Protein AF-K5WMB1-F1 (afdb_monomer_lite)

Sequence (120 aa):
MPLVHIRDGPTLLPHTTPGYTITETLQSSYMLLIVQAADGYALGTACFDDGESIPPTPHRDAQFHVETGQVRIESSGTFGVGPKLLKMQAPSWATSSKGGQTRKHSQSIRRVFIYTHETN

pLDDT: mean 81.04, std 22.33, range [33.16, 98.06]

Secondary structure (DSSP, 8-state):
-PPP---SSBEE--BSS--SSHHHHTTSPEEEEE---TTS-EEEEEEE--SSSPSS---EEEEEEEETTEEEEEEEES----S-EEEEE--GGGG----------------PEEEEEEE-

Organism: Phanerochaete carnosa (strain HHB-10118-sp) (NCBI:txid650164)

Foldseek 3Di:
DDDDDDDAAEKDWAFPDDDPDPVVSLQGAIEIEHRHDPQFWHKDKDKDFPVDDDPPGWMKIWIWTTGVLEIEIEMETDDDRDHHHDYYDYPPVSPDDDDDDDDPDPPDSDHYDYHYDYDD

Radius of gyration: 16.98 Å; chains: 1; bounding box: 45×32×45 Å

Structure (mmCIF, N/CA/C/O backbone):
data_AF-K5WMB1-F1
#
_entry.id   AF-K5WMB1-F1
#
loop_
_atom_site.group_PDB
_atom_site.id
_atom_site.type_symbol
_atom_site.label_atom_id
_atom_site.label_alt_id
_atom_site.label_comp_id
_atom_site.label_asym_id
_atom_site.label_entity_id
_atom_site.label_seq_id
_atom_site.pdbx_PDB_ins_code
_atom_site.Cartn_x
_atom_site.Cartn_y
_atom_site.Cartn_z
_atom_site.occupancy
_atom_site.B_iso_or_equiv
_atom_site.auth_seq_id
_atom_site.auth_comp_id
_atom_site.auth_asym_id
_atom_site.auth_atom_id
_atom_site.pdbx_PDB_model_num
ATOM 1 N N . MET A 1 1 ? -28.127 -6.585 -9.209 1.00 69.88 1 MET A N 1
ATOM 2 C CA . MET A 1 1 ? -26.704 -6.243 -8.999 1.00 69.88 1 MET A CA 1
ATOM 3 C C . MET A 1 1 ? -26.266 -6.849 -7.676 1.00 69.88 1 MET A C 1
ATOM 5 O O . MET A 1 1 ? -26.978 -6.625 -6.703 1.00 69.88 1 MET A O 1
ATOM 9 N N . PRO A 1 2 ? -25.196 -7.657 -7.631 1.00 84.12 2 PRO A N 1
ATOM 10 C CA . PRO A 1 2 ? -24.683 -8.190 -6.373 1.00 84.12 2 PRO A CA 1
ATOM 11 C C . PRO A 1 2 ? -23.971 -7.093 -5.571 1.00 84.12 2 PRO A C 1
ATOM 13 O O . PRO A 1 2 ? -23.361 -6.190 -6.140 1.00 84.12 2 PRO A O 1
ATOM 16 N N . LEU A 1 3 ? -24.071 -7.179 -4.248 1.00 90.19 3 LEU A N 1
ATOM 17 C CA . LEU A 1 3 ? -23.402 -6.281 -3.314 1.00 90.19 3 LEU A CA 1
ATOM 18 C C . LEU A 1 3 ? -22.022 -6.844 -2.965 1.00 90.19 3 LEU A C 1
ATOM 20 O O . LEU A 1 3 ? -21.898 -8.028 -2.652 1.00 90.19 3 LEU A O 1
ATOM 24 N N . VAL A 1 4 ? -20.996 -5.995 -3.017 1.00 90.00 4 VAL A N 1
ATOM 25 C CA . VAL A 1 4 ? -19.623 -6.353 -2.641 1.00 90.00 4 VAL A CA 1
ATOM 26 C C . VAL A 1 4 ? -19.328 -5.777 -1.263 1.00 90.00 4 VAL A C 1
ATOM 28 O O . VAL A 1 4 ? -19.501 -4.581 -1.032 1.00 90.00 4 VAL A O 1
ATOM 31 N N . HIS A 1 5 ? -18.867 -6.635 -0.358 1.00 87.94 5 HIS A N 1
ATOM 32 C CA . HIS A 1 5 ? -18.441 -6.260 0.984 1.00 87.94 5 HIS A CA 1
ATOM 33 C C . HIS A 1 5 ? -16.975 -6.620 1.195 1.00 87.94 5 HIS A C 1
ATOM 35 O O . HIS A 1 5 ? -16.495 -7.628 0.680 1.00 87.94 5 HIS A O 1
ATOM 41 N N . ILE A 1 6 ? -16.290 -5.809 1.996 1.00 88.25 6 ILE A N 1
ATOM 42 C CA . ILE A 1 6 ? -14.936 -6.077 2.475 1.00 88.25 6 ILE A CA 1
ATOM 43 C C . ILE A 1 6 ? -15.065 -6.458 3.951 1.00 88.25 6 ILE A C 1
ATOM 45 O O . ILE A 1 6 ? -15.748 -5.761 4.704 1.00 88.25 6 ILE A O 1
ATOM 49 N N . ARG A 1 7 ? -14.455 -7.580 4.346 1.00 90.69 7 ARG A N 1
ATOM 50 C CA . ARG A 1 7 ? -14.353 -7.983 5.755 1.00 90.69 7 ARG A CA 1
ATOM 51 C C . ARG A 1 7 ? -13.510 -6.958 6.522 1.00 90.69 7 ARG A C 1
ATOM 53 O O . ARG A 1 7 ? -12.674 -6.294 5.927 1.00 90.69 7 ARG A O 1
ATOM 60 N N . ASP A 1 8 ? -13.726 -6.827 7.821 1.00 92.62 8 ASP A N 1
ATOM 61 C CA . ASP A 1 8 ? -12.864 -6.046 8.700 1.00 92.62 8 ASP A CA 1
ATOM 62 C C . ASP A 1 8 ? -11.471 -6.679 8.902 1.00 92.62 8 ASP A C 1
ATOM 64 O O . ASP A 1 8 ? -11.265 -7.875 8.684 1.00 92.62 8 ASP A O 1
ATOM 68 N N . GLY A 1 9 ? -10.487 -5.852 9.259 1.00 93.38 9 GLY A N 1
ATOM 69 C CA . GLY A 1 9 ? -9.084 -6.233 9.428 1.00 93.38 9 GLY A CA 1
ATOM 70 C C . GLY A 1 9 ? -8.121 -6.035 8.238 1.00 93.38 9 GLY A C 1
ATOM 71 O O . GLY A 1 9 ? -6.920 -6.124 8.485 1.00 93.38 9 GLY A O 1
ATOM 72 N N . PRO A 1 10 ? -8.524 -5.770 6.977 1.00 96.06 10 PRO A N 1
ATOM 73 C CA . PRO A 1 10 ? -7.564 -5.554 5.903 1.00 96.06 10 PRO A CA 1
ATOM 74 C C . PRO A 1 10 ? -7.207 -4.078 5.695 1.00 96.06 10 PRO A C 1
ATOM 76 O O . PRO A 1 10 ? -8.014 -3.164 5.897 1.00 96.06 10 PRO A O 1
ATOM 79 N N . THR A 1 11 ? -6.014 -3.858 5.151 1.00 96.75 11 THR A N 1
ATOM 80 C CA . THR A 1 11 ? -5.723 -2.670 4.346 1.00 96.75 11 THR A CA 1
ATOM 81 C C . THR A 1 11 ? -5.604 -3.050 2.875 1.00 96.75 11 THR A C 1
ATOM 83 O O . THR A 1 11 ? -5.182 -4.155 2.538 1.00 96.75 11 THR A O 1
ATOM 86 N N . LEU A 1 12 ? -6.006 -2.141 1.990 1.00 95.69 12 LEU A N 1
ATOM 87 C CA . LEU A 1 12 ? -5.922 -2.302 0.541 1.00 95.69 12 LEU A CA 1
ATOM 88 C C . LEU A 1 12 ? -5.263 -1.061 -0.057 1.00 95.69 12 LEU A C 1
ATOM 90 O O . LEU A 1 12 ? -5.534 0.051 0.397 1.00 95.69 12 LEU A O 1
ATOM 94 N N . LEU A 1 13 ? -4.456 -1.240 -1.103 1.00 96.62 13 LEU A N 1
ATOM 95 C CA . LEU A 1 13 ? -3.741 -0.152 -1.777 1.00 96.62 13 LEU A CA 1
ATOM 96 C C . LEU A 1 13 ? -4.203 0.037 -3.239 1.00 96.62 13 LEU A C 1
ATOM 98 O O . LEU A 1 13 ? -3.433 -0.211 -4.165 1.00 96.62 13 LEU A O 1
ATOM 102 N N . PRO A 1 14 ? -5.464 0.431 -3.495 1.00 95.12 14 PRO A N 1
ATOM 103 C CA . PRO A 1 14 ? -5.917 0.712 -4.853 1.00 95.12 14 PRO A CA 1
ATOM 104 C C . PRO A 1 14 ? -5.298 1.992 -5.433 1.00 95.12 14 PRO A C 1
ATOM 106 O O . PRO A 1 14 ? -4.939 2.930 -4.714 1.00 95.12 14 PRO A O 1
ATOM 109 N N . HIS A 1 15 ? -5.291 2.078 -6.762 1.00 95.69 15 HIS A N 1
ATOM 110 C CA . HIS A 1 15 ? -5.109 3.342 -7.470 1.00 95.69 15 HIS A CA 1
ATOM 111 C C . HIS A 1 15 ? -6.296 4.288 -7.231 1.00 95.69 15 HIS A C 1
ATOM 113 O O . HIS A 1 15 ? -7.448 3.865 -7.123 1.00 95.69 15 HIS A O 1
ATOM 119 N N . THR A 1 16 ? -6.021 5.590 -7.148 1.00 94.56 16 THR A N 1
ATOM 120 C CA . THR A 1 16 ? -7.033 6.625 -6.873 1.00 94.56 16 THR A CA 1
ATOM 121 C C . THR A 1 16 ? -7.999 6.857 -8.026 1.00 94.56 16 THR A C 1
ATOM 123 O O . THR A 1 16 ? -9.150 7.215 -7.780 1.00 94.56 16 THR A O 1
ATOM 126 N N . THR A 1 17 ? -7.541 6.631 -9.255 1.00 95.38 17 THR A N 1
ATOM 127 C CA . THR A 1 17 ? -8.306 6.837 -10.484 1.00 95.38 17 THR A CA 1
ATOM 128 C C . THR A 1 17 ? -8.054 5.652 -11.412 1.00 95.38 17 THR A C 1
ATOM 130 O O . THR A 1 17 ? -6.903 5.448 -11.798 1.00 95.38 17 THR A O 1
ATOM 133 N N . PRO A 1 18 ? -9.081 4.866 -11.776 1.00 94.44 18 PRO A N 1
ATOM 134 C CA . PRO A 1 18 ? -8.923 3.825 -12.783 1.00 94.44 18 PRO A CA 1
ATOM 135 C C . PRO A 1 18 ? -8.751 4.445 -14.176 1.00 94.44 18 PRO A C 1
ATOM 137 O O . PRO A 1 18 ? -9.404 5.437 -14.503 1.00 94.44 18 PRO A O 1
ATOM 140 N N . GLY A 1 19 ? -7.887 3.844 -14.991 1.00 95.00 19 GLY A N 1
ATOM 141 C CA . GLY A 1 19 ? -7.798 4.081 -16.431 1.00 95.00 19 GLY A CA 1
ATOM 142 C C . GLY A 1 19 ? -8.576 3.026 -17.218 1.00 95.00 19 GLY A C 1
ATOM 143 O O . GLY A 1 19 ? -9.058 2.042 -16.654 1.00 95.00 19 GLY A O 1
ATOM 144 N N . TYR A 1 20 ? -8.690 3.212 -18.531 1.00 97.06 20 TYR A N 1
ATOM 145 C CA . TYR A 1 20 ? -9.258 2.192 -19.415 1.00 97.06 20 TYR A CA 1
ATOM 146 C C . TYR A 1 20 ? -8.270 1.036 -19.636 1.00 97.06 20 TYR A C 1
ATOM 148 O O . TYR A 1 20 ? -8.673 -0.101 -19.879 1.00 97.06 20 TYR A O 1
ATOM 156 N N . THR A 1 21 ? -6.971 1.317 -19.504 1.00 96.38 21 THR A N 1
ATOM 157 C CA . THR A 1 21 ? -5.887 0.328 -19.559 1.00 96.38 21 THR A CA 1
ATOM 158 C C . THR A 1 21 ? -5.102 0.268 -18.246 1.00 96.38 21 THR A C 1
ATOM 160 O O . THR A 1 21 ? -5.169 1.175 -17.407 1.00 96.38 21 THR A O 1
ATOM 163 N N . ILE A 1 22 ? -4.313 -0.797 -18.062 1.00 94.00 22 ILE A N 1
ATOM 164 C CA . ILE A 1 22 ? -3.386 -0.886 -16.925 1.00 94.00 22 ILE A CA 1
ATOM 165 C C . ILE A 1 22 ? -2.295 0.183 -17.016 1.00 94.00 22 ILE A C 1
ATOM 167 O O . ILE A 1 22 ? -1.985 0.802 -16.008 1.00 94.00 22 ILE A O 1
ATOM 171 N N . THR A 1 23 ? -1.795 0.487 -18.218 1.00 93.88 23 THR A N 1
ATOM 172 C CA . THR A 1 23 ? -0.792 1.537 -18.439 1.00 93.88 23 THR A CA 1
ATOM 173 C C . THR A 1 23 ? -1.294 2.895 -17.959 1.00 93.88 23 THR A C 1
ATOM 175 O O . THR A 1 23 ? -0.563 3.622 -17.295 1.00 93.88 23 THR A O 1
ATOM 178 N N . GLU A 1 24 ? -2.557 3.222 -18.236 1.00 95.00 2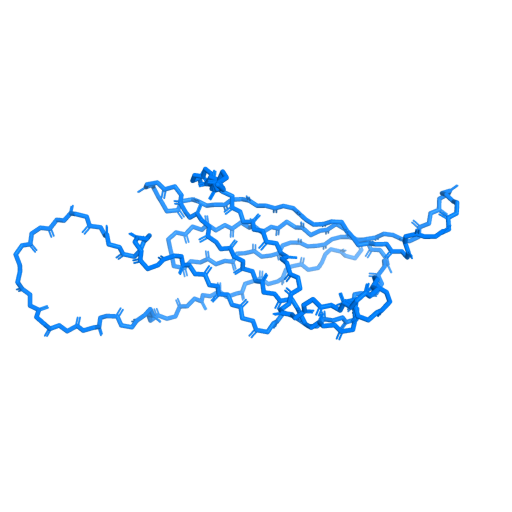4 GLU A N 1
ATOM 179 C CA . GLU A 1 24 ? -3.198 4.444 -17.738 1.00 95.00 24 GLU A CA 1
ATOM 180 C C . GLU A 1 24 ? -3.445 4.390 -16.224 1.00 95.00 24 GLU A C 1
ATOM 182 O O . GLU A 1 24 ? -3.193 5.363 -15.516 1.00 95.00 24 GLU A O 1
ATOM 187 N N . THR A 1 25 ? -3.906 3.250 -15.703 1.00 95.62 25 THR A N 1
ATOM 188 C CA . THR A 1 25 ? -4.182 3.079 -14.265 1.00 95.62 25 THR A CA 1
ATOM 189 C C . THR A 1 25 ? -2.911 3.224 -13.423 1.00 95.62 25 THR A C 1
ATOM 191 O O . THR A 1 25 ? -2.934 3.890 -12.388 1.00 95.62 25 THR A O 1
ATOM 194 N N . LEU A 1 26 ? -1.787 2.677 -13.896 1.00 93.94 26 LEU A N 1
ATOM 195 C CA . LEU A 1 26 ? -0.485 2.719 -13.225 1.00 93.94 26 LEU A CA 1
ATOM 196 C C . LEU A 1 26 ? 0.079 4.140 -13.076 1.00 93.94 26 LEU A C 1
ATOM 198 O O . LEU A 1 26 ? 0.933 4.367 -12.224 1.00 93.94 26 LEU A O 1
ATOM 202 N N . GLN A 1 27 ? -0.408 5.115 -13.850 1.00 92.81 27 GLN A N 1
ATOM 203 C CA . GLN A 1 27 ? -0.024 6.524 -13.696 1.00 92.81 27 GLN A CA 1
ATOM 204 C C . GLN A 1 27 ? -0.724 7.203 -12.507 1.00 92.81 27 GLN A C 1
ATOM 206 O O . GLN A 1 27 ? -0.321 8.287 -12.078 1.00 92.81 27 GLN A O 1
ATOM 211 N N . SER A 1 28 ? -1.774 6.589 -11.959 1.00 95.56 28 SER A N 1
ATOM 212 C CA . SER A 1 28 ? -2.536 7.140 -10.845 1.00 95.56 28 SER A CA 1
ATOM 213 C C . SER A 1 28 ? -1.827 6.929 -9.509 1.00 95.56 28 SER A C 1
ATOM 215 O O . SER A 1 28 ? -1.271 5.866 -9.238 1.00 95.56 28 SER A O 1
ATOM 217 N N . SER A 1 29 ? -1.928 7.924 -8.624 1.00 97.06 29 SER A N 1
ATOM 218 C CA . SER A 1 29 ? -1.510 7.790 -7.224 1.00 97.06 29 SER A CA 1
ATOM 219 C C . SER A 1 29 ? -2.259 6.666 -6.509 1.00 97.06 29 SER A C 1
ATOM 221 O O . SER A 1 29 ? -3.358 6.283 -6.904 1.00 97.06 29 SER A O 1
ATOM 223 N N . TYR A 1 30 ? -1.697 6.182 -5.408 1.00 96.75 30 TYR A N 1
ATOM 224 C CA . TYR A 1 30 ? -2.340 5.209 -4.535 1.00 96.75 30 TYR A CA 1
ATOM 225 C C . TYR A 1 30 ? -3.216 5.880 -3.473 1.00 96.75 30 TYR A C 1
ATOM 227 O O . TYR A 1 30 ? -2.947 6.994 -3.011 1.00 96.75 30 TYR A O 1
ATOM 235 N N . MET A 1 31 ? -4.247 5.162 -3.038 1.00 95.88 31 MET A N 1
ATOM 236 C CA . MET A 1 31 ? -4.956 5.389 -1.783 1.00 95.88 31 MET A CA 1
ATOM 237 C C . MET A 1 31 ? -4.768 4.163 -0.900 1.00 95.88 31 MET A C 1
ATOM 239 O O . MET A 1 31 ? -4.932 3.050 -1.378 1.00 95.88 31 MET A O 1
ATOM 243 N N . LEU A 1 32 ? -4.513 4.359 0.391 1.00 96.06 32 LEU A N 1
ATOM 244 C CA . LEU A 1 32 ? -4.586 3.279 1.371 1.00 96.06 32 LEU A CA 1
ATOM 245 C C . LEU A 1 32 ? -5.998 3.252 1.966 1.00 96.06 32 LEU A C 1
ATOM 247 O O . LEU A 1 32 ? -6.377 4.152 2.719 1.00 96.06 32 LEU A O 1
ATOM 251 N N . LEU A 1 33 ? -6.791 2.247 1.604 1.00 95.19 33 LEU A N 1
ATOM 252 C CA . LEU A 1 33 ? -8.083 1.964 2.221 1.00 95.19 33 LEU A CA 1
ATOM 253 C C . LEU A 1 33 ? -7.858 1.088 3.454 1.00 95.19 33 LEU A C 1
ATOM 255 O O . LEU A 1 33 ? -7.326 -0.011 3.344 1.00 95.19 33 LEU A O 1
ATOM 259 N N . ILE A 1 34 ? -8.279 1.569 4.617 1.00 94.62 34 ILE A N 1
ATOM 260 C CA . ILE A 1 34 ? -8.052 0.921 5.908 1.00 94.62 34 ILE A CA 1
ATOM 261 C C . ILE A 1 34 ? -9.397 0.461 6.461 1.00 94.62 34 ILE A C 1
ATOM 263 O O . ILE A 1 34 ? -10.198 1.288 6.890 1.00 94.62 34 ILE A O 1
ATOM 267 N N . VAL A 1 35 ? -9.653 -0.845 6.486 1.00 93.19 35 VAL A N 1
ATOM 268 C CA . VAL A 1 35 ? -10.884 -1.412 7.048 1.00 93.19 35 VAL A CA 1
ATOM 269 C C . VAL A 1 35 ? -10.543 -2.040 8.395 1.00 93.19 35 VAL A C 1
ATOM 271 O O . VAL A 1 35 ? -10.248 -3.224 8.476 1.00 93.19 35 VAL A O 1
ATOM 274 N N . GLN A 1 36 ? -10.533 -1.232 9.456 1.00 91.88 36 GLN A N 1
ATOM 275 C CA . GLN A 1 36 ? -10.145 -1.706 10.788 1.00 91.88 36 GLN A CA 1
ATOM 276 C C . GLN A 1 36 ? -11.127 -2.744 11.338 1.00 91.88 36 GLN A C 1
ATOM 278 O O . GLN A 1 36 ? -12.343 -2.612 11.177 1.00 91.88 36 GLN A O 1
ATOM 283 N N . ALA A 1 37 ? -10.577 -3.749 12.012 1.00 90.81 37 ALA A N 1
ATOM 284 C CA . ALA A 1 37 ? -11.305 -4.616 12.923 1.00 90.81 37 ALA A CA 1
ATOM 285 C C . ALA A 1 37 ? -11.775 -3.837 14.161 1.00 90.81 37 ALA A C 1
ATOM 287 O O . ALA A 1 37 ? -11.376 -2.694 14.403 1.00 90.81 37 ALA A O 1
ATOM 288 N N . ALA A 1 38 ? -12.654 -4.454 14.951 1.00 88.38 38 ALA A N 1
ATOM 289 C CA . ALA A 1 38 ? -13.254 -3.821 16.128 1.00 88.38 38 ALA A CA 1
ATOM 290 C C . ALA A 1 38 ? -12.232 -3.382 17.200 1.00 88.38 38 ALA A C 1
ATOM 292 O O . ALA A 1 38 ? -12.525 -2.490 17.993 1.00 88.38 38 ALA A O 1
ATOM 293 N N . ASP A 1 39 ? -11.048 -3.992 17.222 1.00 88.69 39 ASP A N 1
ATOM 294 C CA . ASP A 1 39 ? -9.919 -3.650 18.095 1.00 88.69 39 ASP A CA 1
ATOM 295 C C . ASP A 1 39 ? -9.008 -2.544 17.519 1.00 88.69 39 ASP A C 1
ATOM 297 O O . ASP A 1 39 ? -8.029 -2.147 18.151 1.00 88.69 39 ASP A O 1
ATOM 301 N N . GLY A 1 40 ? -9.337 -2.011 16.338 1.00 88.56 40 GLY A N 1
ATOM 302 C CA . GLY A 1 40 ? -8.552 -0.995 15.641 1.00 88.56 40 GLY A CA 1
ATOM 303 C C . GLY A 1 40 ? -7.417 -1.560 14.783 1.00 88.56 40 GLY A C 1
ATOM 304 O O . GLY A 1 40 ? -6.678 -0.777 14.182 1.00 88.56 40 GLY A O 1
ATOM 305 N N . TYR A 1 41 ? -7.275 -2.883 14.689 1.00 94.69 41 TYR A N 1
ATOM 306 C CA . TYR A 1 41 ? -6.242 -3.512 13.876 1.00 94.69 41 TYR A CA 1
ATOM 307 C C . TYR A 1 41 ? -6.601 -3.520 12.386 1.00 94.69 41 TYR A C 1
ATOM 309 O O . TYR A 1 41 ? -7.746 -3.785 12.010 1.00 94.69 41 TYR A O 1
ATOM 317 N N . ALA A 1 42 ? -5.615 -3.283 11.520 1.00 96.38 42 ALA A N 1
ATOM 318 C CA . ALA A 1 42 ? -5.681 -3.726 10.130 1.00 96.38 42 ALA A CA 1
ATOM 319 C C . ALA A 1 42 ? -4.300 -4.094 9.573 1.00 96.38 42 ALA A C 1
ATOM 321 O O . ALA A 1 42 ? -3.297 -3.478 9.929 1.00 96.38 42 ALA A O 1
ATOM 322 N N . LEU A 1 43 ? -4.263 -5.054 8.649 1.00 97.50 43 LEU A N 1
ATOM 323 C CA . LEU A 1 43 ? -3.052 -5.495 7.957 1.00 97.50 43 LEU A CA 1
ATOM 324 C C . LEU A 1 43 ? -3.290 -5.592 6.456 1.00 97.50 43 LEU A C 1
ATOM 326 O O . LEU A 1 43 ? -4.340 -6.039 6.004 1.00 97.50 43 LEU A O 1
ATOM 330 N N . GLY A 1 44 ? -2.301 -5.218 5.659 1.00 97.25 44 GLY A N 1
ATOM 331 C CA . GLY A 1 44 ? -2.300 -5.563 4.242 1.00 97.25 44 GLY A CA 1
ATOM 332 C C . GLY A 1 44 ? -0.903 -5.578 3.664 1.00 97.25 44 GLY A C 1
ATOM 333 O O . GLY A 1 44 ? 0.038 -5.046 4.254 1.00 97.25 44 GLY A O 1
ATOM 334 N N . THR A 1 45 ? -0.785 -6.200 2.500 1.00 97.94 45 THR A N 1
ATOM 335 C CA . THR A 1 45 ? 0.457 -6.280 1.743 1.00 97.94 45 THR A CA 1
ATOM 336 C C . THR A 1 45 ? 0.229 -5.814 0.311 1.00 97.94 45 THR A C 1
ATOM 338 O O . THR A 1 45 ? -0.874 -5.923 -0.226 1.00 97.94 45 THR A O 1
ATOM 341 N N . ALA A 1 46 ? 1.274 -5.271 -0.302 1.00 97.12 46 ALA A N 1
ATOM 342 C CA . ALA A 1 46 ? 1.316 -4.956 -1.722 1.00 97.12 46 ALA A CA 1
ATOM 343 C C . ALA A 1 46 ? 2.670 -5.385 -2.285 1.00 97.12 46 ALA A C 1
ATOM 345 O O . ALA A 1 46 ? 3.696 -5.131 -1.659 1.00 97.12 46 ALA A O 1
ATOM 346 N N . CYS A 1 47 ? 2.658 -6.012 -3.456 1.00 95.62 47 CYS A N 1
ATOM 347 C CA . CYS A 1 47 ? 3.856 -6.326 -4.223 1.00 95.62 47 CYS A CA 1
ATOM 348 C C . CYS A 1 47 ? 3.882 -5.420 -5.456 1.00 95.62 47 CYS A C 1
ATOM 350 O O . CYS A 1 47 ? 2.846 -5.221 -6.094 1.00 95.62 47 CYS A O 1
ATOM 352 N N . PHE A 1 48 ? 5.044 -4.853 -5.762 1.00 96.06 48 PHE A N 1
ATOM 353 C CA . PHE A 1 48 ? 5.274 -4.015 -6.931 1.00 96.06 48 PHE A CA 1
ATOM 354 C C . PHE A 1 48 ? 6.357 -4.642 -7.797 1.00 96.06 48 PHE A C 1
ATOM 356 O O . PHE A 1 48 ? 7.444 -4.934 -7.301 1.00 96.06 48 PHE A O 1
ATOM 363 N N . ASP A 1 49 ? 6.079 -4.774 -9.083 1.00 95.00 49 ASP A N 1
ATOM 364 C CA . ASP A 1 49 ? 7.008 -5.209 -10.118 1.00 95.00 49 ASP A CA 1
ATOM 365 C C . ASP A 1 49 ? 6.683 -4.480 -11.437 1.00 95.00 49 ASP A C 1
ATOM 367 O O . ASP A 1 49 ? 5.870 -3.549 -11.467 1.00 95.00 49 ASP A O 1
ATOM 371 N N . ASP A 1 50 ? 7.358 -4.857 -12.523 1.00 94.44 50 ASP A N 1
ATOM 372 C CA . ASP A 1 50 ? 7.066 -4.327 -13.858 1.00 94.44 50 ASP A CA 1
ATOM 373 C C . ASP A 1 50 ? 5.883 -5.025 -14.550 1.00 94.44 50 ASP A C 1
ATOM 375 O O . ASP A 1 50 ? 5.437 -4.555 -15.594 1.00 94.44 50 ASP A O 1
ATOM 379 N N . GLY A 1 51 ? 5.366 -6.118 -13.977 1.00 92.00 51 GLY A N 1
ATOM 380 C CA . GLY A 1 51 ? 4.277 -6.923 -14.523 1.00 92.00 51 GLY A CA 1
ATOM 381 C C . GLY A 1 51 ? 4.573 -7.633 -15.851 1.00 92.00 51 GLY A C 1
ATOM 382 O O . GLY A 1 51 ? 3.655 -8.221 -16.424 1.00 92.00 51 GLY A O 1
ATOM 383 N N . GLU A 1 52 ? 5.809 -7.587 -16.358 1.00 93.62 52 GLU A N 1
ATOM 384 C CA . GLU A 1 52 ? 6.143 -8.005 -17.729 1.00 93.62 52 GLU A CA 1
ATOM 385 C C . GLU A 1 52 ? 7.356 -8.943 -17.808 1.00 93.62 52 GLU A C 1
ATOM 387 O O . GLU A 1 52 ? 7.363 -9.880 -18.612 1.00 93.62 52 GLU A O 1
ATOM 392 N N . SER A 1 53 ? 8.392 -8.715 -16.999 1.00 95.44 53 SER A N 1
ATOM 393 C CA . SER A 1 53 ? 9.664 -9.429 -17.129 1.00 95.44 53 SER A CA 1
ATOM 394 C C . SER A 1 53 ? 9.621 -10.850 -16.541 1.00 95.44 53 SER A C 1
ATOM 396 O O . SER A 1 53 ? 8.896 -11.146 -15.592 1.00 95.44 53 SER A O 1
ATOM 398 N N . ILE A 1 54 ? 10.455 -11.753 -17.075 1.00 94.12 54 ILE A N 1
ATOM 399 C CA . ILE A 1 54 ? 10.569 -13.142 -16.591 1.00 94.12 54 ILE A CA 1
ATOM 400 C C . ILE A 1 54 ? 11.509 -13.199 -15.369 1.00 94.12 54 ILE A C 1
ATOM 402 O O . ILE A 1 54 ? 12.644 -12.731 -15.484 1.00 94.12 54 ILE A O 1
ATOM 406 N N . PRO A 1 55 ? 11.106 -13.806 -14.232 1.00 90.56 55 PRO A N 1
ATOM 407 C CA . PRO A 1 55 ? 11.928 -13.882 -13.022 1.00 90.56 55 PRO A CA 1
ATOM 408 C C . PRO A 1 55 ? 13.321 -14.524 -13.218 1.00 90.56 55 PRO A C 1
ATOM 410 O O . PRO A 1 55 ? 13.453 -15.467 -14.004 1.00 90.56 55 PRO A O 1
ATOM 413 N N . PRO A 1 56 ? 14.346 -14.100 -12.446 1.00 92.56 56 PRO A N 1
ATOM 414 C CA . PRO A 1 56 ? 14.270 -13.138 -11.344 1.00 92.56 56 PRO A CA 1
ATOM 415 C C . PRO A 1 56 ? 14.250 -11.684 -11.829 1.00 92.56 56 PRO A C 1
ATOM 417 O O . PRO A 1 56 ? 15.070 -11.274 -12.647 1.00 92.56 56 PRO A O 1
ATOM 420 N N . THR A 1 57 ? 13.337 -10.895 -11.269 1.00 94.94 57 THR A N 1
ATOM 421 C CA . THR A 1 57 ? 13.137 -9.483 -11.612 1.00 94.94 57 THR A CA 1
ATOM 422 C C . THR A 1 57 ? 13.080 -8.632 -10.345 1.00 94.94 57 THR A C 1
ATOM 424 O O . THR A 1 57 ? 12.757 -9.145 -9.263 1.00 94.94 57 THR A O 1
ATOM 427 N N . PRO A 1 58 ? 13.434 -7.337 -10.430 1.00 97.31 58 PRO A N 1
ATOM 428 C CA . PRO A 1 58 ? 13.237 -6.416 -9.323 1.00 97.31 58 PRO A CA 1
ATOM 429 C C . PRO A 1 58 ? 11.769 -6.401 -8.895 1.00 97.31 58 PRO A C 1
ATOM 431 O O . PRO A 1 58 ? 10.886 -6.167 -9.713 1.00 97.31 58 PRO A O 1
ATOM 434 N N . HIS A 1 59 ? 11.527 -6.593 -7.603 1.00 96.62 59 HIS A N 1
ATOM 435 C CA . HIS A 1 59 ? 10.222 -6.399 -6.977 1.00 96.62 59 HIS A CA 1
ATOM 436 C C . HIS A 1 59 ? 10.387 -5.565 -5.704 1.00 96.62 59 HIS A C 1
ATOM 438 O O . HIS A 1 59 ? 11.508 -5.353 -5.220 1.00 96.62 59 HIS A O 1
ATOM 444 N N . ARG A 1 60 ? 9.279 -5.058 -5.170 1.00 97.19 60 ARG A N 1
ATOM 445 C CA . ARG A 1 60 ? 9.210 -4.446 -3.844 1.00 97.19 60 ARG A CA 1
ATOM 446 C C . ARG A 1 60 ? 7.965 -4.943 -3.131 1.00 97.19 60 ARG A C 1
ATOM 448 O O . ARG A 1 60 ? 6.861 -4.746 -3.624 1.00 97.19 60 ARG A O 1
ATOM 455 N N . ASP A 1 61 ? 8.150 -5.498 -1.945 1.00 97.50 61 ASP A N 1
ATOM 456 C CA . ASP A 1 61 ? 7.058 -5.850 -1.047 1.00 97.50 61 ASP A CA 1
ATOM 457 C C . ASP A 1 61 ? 6.866 -4.733 -0.024 1.00 97.50 61 ASP A C 1
ATOM 459 O O . ASP A 1 61 ? 7.830 -4.233 0.558 1.00 97.50 61 ASP A O 1
ATOM 463 N N . ALA A 1 62 ? 5.617 -4.335 0.195 1.00 97.31 62 ALA A N 1
ATOM 464 C CA . ALA A 1 62 ? 5.212 -3.390 1.224 1.00 97.31 62 ALA A CA 1
ATOM 465 C C . ALA A 1 62 ? 4.184 -4.030 2.158 1.00 97.31 62 ALA A C 1
ATOM 467 O O . ALA A 1 62 ? 3.245 -4.684 1.705 1.00 97.31 62 ALA A O 1
ATOM 468 N N . GLN A 1 63 ? 4.339 -3.799 3.459 1.00 98.06 63 GLN A N 1
ATOM 469 C CA . GLN A 1 63 ? 3.403 -4.2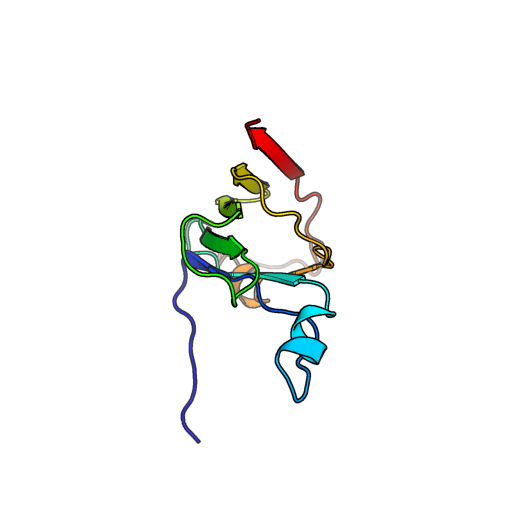05 4.501 1.00 98.06 63 GLN A CA 1
ATOM 470 C C . GLN A 1 63 ? 2.865 -2.971 5.220 1.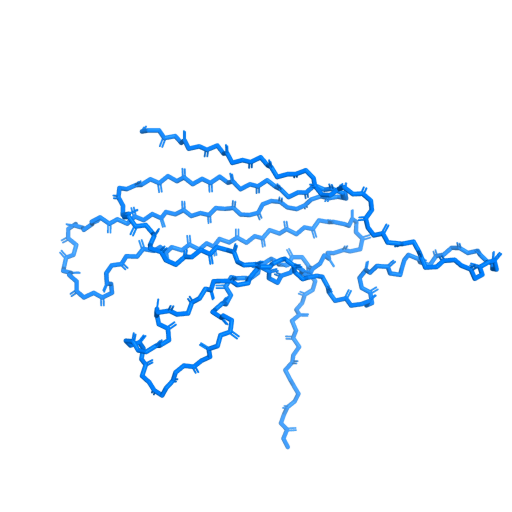00 98.06 63 GLN A C 1
ATOM 472 O O . GLN A 1 63 ? 3.622 -2.085 5.619 1.00 98.06 63 GLN A O 1
ATOM 477 N N . PHE A 1 64 ? 1.551 -2.931 5.405 1.00 96.81 64 PHE A N 1
ATOM 478 C CA . PHE A 1 64 ? 0.834 -1.855 6.074 1.00 96.81 64 PHE A CA 1
ATOM 479 C C . PHE A 1 64 ? 0.242 -2.399 7.366 1.00 96.81 64 PHE A C 1
ATOM 481 O O . PHE A 1 64 ? -0.697 -3.194 7.332 1.00 96.81 64 PHE A O 1
ATOM 488 N N . HIS A 1 65 ? 0.784 -1.952 8.492 1.00 97.06 65 HIS A N 1
ATOM 489 C CA . HIS A 1 65 ? 0.327 -2.310 9.829 1.00 97.06 65 HIS A CA 1
ATOM 490 C C . HIS A 1 65 ? -0.427 -1.127 10.419 1.00 97.06 65 HIS A C 1
ATOM 492 O O . HIS A 1 65 ? 0.109 -0.020 10.506 1.00 97.06 65 HIS A O 1
ATOM 498 N N . VAL A 1 66 ? -1.677 -1.346 10.804 1.00 94.75 66 VAL A N 1
ATOM 499 C CA . VAL A 1 66 ? -2.531 -0.314 11.382 1.00 94.75 66 VAL A CA 1
ATOM 500 C C . VAL A 1 66 ? -2.940 -0.724 12.778 1.00 94.75 66 VAL A C 1
ATOM 502 O O . VAL A 1 66 ? -3.462 -1.814 12.995 1.00 94.75 66 VAL A O 1
ATOM 505 N N . GLU A 1 67 ? -2.760 0.215 13.692 1.00 92.06 67 GLU A N 1
ATOM 506 C CA . GLU A 1 67 ? -3.278 0.173 15.049 1.00 92.06 67 GLU A CA 1
ATOM 507 C C . GLU A 1 67 ? -3.992 1.498 15.340 1.00 92.06 67 GLU A C 1
ATOM 509 O O . GLU A 1 67 ? -3.965 2.446 14.545 1.00 92.06 67 GLU A O 1
ATOM 514 N N . THR A 1 68 ? -4.656 1.593 16.490 1.00 82.81 68 THR A N 1
ATOM 515 C CA . THR A 1 68 ? -5.389 2.807 16.865 1.00 82.81 68 THR A CA 1
ATOM 516 C C . THR A 1 68 ? -4.466 4.033 16.862 1.00 82.81 68 THR A C 1
ATOM 518 O O . THR A 1 68 ? -3.590 4.178 17.709 1.00 82.81 68 THR A O 1
ATOM 521 N N . GLY A 1 69 ? -4.693 4.946 15.911 1.00 81.50 69 GLY A N 1
ATOM 522 C CA . GLY A 1 69 ? -3.943 6.201 15.777 1.00 81.50 69 GLY A CA 1
ATOM 523 C C . GLY A 1 69 ? -2.605 6.100 15.032 1.00 81.50 69 GLY A C 1
ATOM 524 O O . GLY A 1 69 ? -1.919 7.117 14.898 1.00 81.50 69 GLY A O 1
ATOM 525 N N . GLN A 1 70 ? -2.233 4.928 14.511 1.00 87.31 70 GLN A N 1
ATOM 526 C CA . GLN A 1 70 ? -0.939 4.723 13.859 1.00 87.31 70 GLN A CA 1
ATOM 527 C C . GLN A 1 70 ? -1.061 3.898 12.579 1.00 87.31 70 GLN A C 1
ATOM 529 O O . GLN A 1 70 ? -1.790 2.912 12.516 1.00 87.31 70 GLN A O 1
ATOM 534 N N . VAL A 1 71 ? -0.285 4.293 11.567 1.00 91.69 71 VAL A N 1
ATOM 535 C CA . VAL A 1 71 ? -0.038 3.481 10.375 1.00 91.69 71 VAL A CA 1
ATOM 536 C C . VAL A 1 71 ? 1.470 3.326 10.227 1.00 91.69 71 VAL A C 1
ATOM 538 O O . VAL A 1 71 ? 2.197 4.308 10.067 1.00 91.69 71 VAL A O 1
ATOM 541 N N . ARG A 1 72 ? 1.948 2.088 10.277 1.00 94.88 72 ARG A N 1
ATOM 542 C CA . ARG A 1 72 ? 3.341 1.733 10.017 1.00 94.88 72 ARG A CA 1
ATOM 543 C C . ARG A 1 72 ? 3.440 1.071 8.652 1.00 94.88 72 ARG A C 1
ATOM 545 O O . ARG A 1 72 ? 2.668 0.167 8.342 1.00 94.88 72 ARG A O 1
ATOM 552 N N . ILE A 1 73 ? 4.392 1.534 7.849 1.00 95.06 73 ILE A N 1
ATOM 553 C CA . ILE A 1 73 ? 4.661 0.994 6.519 1.00 95.06 73 ILE A CA 1
ATOM 554 C C . ILE A 1 73 ? 6.088 0.464 6.512 1.00 95.06 73 ILE A C 1
ATOM 556 O O . ILE A 1 73 ? 7.046 1.197 6.766 1.00 95.06 73 ILE A O 1
ATOM 560 N N . GLU A 1 74 ? 6.223 -0.819 6.223 1.00 96.25 74 GLU A N 1
ATOM 561 C CA . GLU A 1 74 ? 7.509 -1.477 6.024 1.00 96.25 74 GLU A CA 1
ATOM 562 C C . GLU A 1 74 ? 7.628 -1.850 4.555 1.00 96.25 74 GLU A C 1
ATOM 564 O O . GLU A 1 74 ? 6.654 -2.315 3.965 1.00 96.25 74 GLU A O 1
ATOM 569 N N . SER A 1 75 ? 8.795 -1.642 3.948 1.00 95.31 75 SER A N 1
ATOM 570 C CA . SER A 1 75 ? 9.023 -2.102 2.579 1.00 95.31 75 SER A CA 1
ATOM 571 C C . SER A 1 75 ? 10.443 -2.584 2.350 1.00 95.31 75 SER A C 1
ATOM 573 O O . SER A 1 75 ? 11.389 -2.001 2.883 1.00 95.31 75 SER A O 1
ATOM 575 N N . SER A 1 76 ? 10.573 -3.591 1.494 1.00 96.88 76 SER A N 1
ATOM 576 C CA . SER A 1 76 ? 11.838 -4.215 1.112 1.00 96.88 76 SER A CA 1
ATOM 577 C C . SER A 1 76 ? 11.836 -4.570 -0.370 1.00 96.88 76 SER A C 1
ATOM 579 O O . SER A 1 76 ? 10.791 -4.906 -0.926 1.00 96.88 76 SER A O 1
ATOM 581 N N . GLY A 1 77 ? 13.007 -4.539 -0.998 1.00 96.44 77 GLY A N 1
ATOM 582 C CA . GLY A 1 77 ? 13.183 -4.895 -2.404 1.00 96.44 77 GLY A CA 1
ATOM 583 C C . GLY A 1 77 ? 13.689 -3.735 -3.256 1.00 96.44 77 GLY A C 1
ATOM 584 O O . GLY A 1 77 ? 13.809 -2.593 -2.810 1.00 96.44 77 GLY A O 1
ATOM 585 N N . THR A 1 78 ? 14.024 -4.046 -4.502 1.00 96.88 78 THR A N 1
ATOM 586 C CA . THR A 1 78 ? 14.808 -3.169 -5.380 1.00 96.88 78 THR A CA 1
ATOM 587 C C . THR A 1 78 ? 13.973 -2.451 -6.432 1.00 96.88 78 THR A C 1
ATOM 589 O O . THR A 1 78 ? 14.476 -1.534 -7.081 1.00 96.88 78 THR A O 1
ATOM 592 N N . PHE A 1 79 ? 12.694 -2.806 -6.594 1.00 96.69 79 PHE A N 1
ATOM 593 C CA . PHE A 1 79 ? 11.822 -2.120 -7.545 1.00 96.69 79 PHE A CA 1
ATOM 594 C C . PHE A 1 79 ? 11.529 -0.678 -7.105 1.00 96.69 79 PHE A C 1
ATOM 596 O O . PHE A 1 79 ? 11.216 -0.410 -5.938 1.00 96.69 79 PHE A O 1
ATOM 603 N N . GLY A 1 80 ? 11.636 0.260 -8.048 1.00 95.44 80 GLY A N 1
ATOM 604 C CA . GLY A 1 80 ? 11.362 1.677 -7.830 1.00 95.44 80 GLY A CA 1
ATOM 605 C C . GLY A 1 80 ? 9.877 1.992 -7.988 1.00 95.44 80 GLY A C 1
ATOM 606 O O . GLY A 1 80 ? 9.365 2.039 -9.102 1.00 95.44 80 GLY A O 1
ATOM 607 N N . VAL A 1 81 ? 9.183 2.264 -6.882 1.00 94.12 81 VAL A N 1
ATOM 608 C CA . VAL A 1 81 ? 7.751 2.601 -6.916 1.00 94.12 81 VAL A CA 1
ATOM 609 C C . VAL A 1 81 ? 7.561 4.070 -7.297 1.00 94.12 81 VAL A C 1
ATOM 611 O O . VAL A 1 81 ? 7.886 4.978 -6.529 1.00 94.12 81 VAL A O 1
ATOM 614 N N . GLY A 1 82 ? 7.028 4.305 -8.497 1.00 92.00 82 GLY A N 1
ATOM 615 C CA . GLY A 1 82 ? 6.791 5.648 -9.034 1.00 92.00 82 GLY A CA 1
ATOM 616 C C . GLY A 1 82 ? 5.615 6.385 -8.374 1.00 92.00 82 GLY A C 1
ATOM 617 O O . GLY A 1 82 ? 5.830 7.450 -7.777 1.00 92.00 82 GLY A O 1
ATOM 618 N N . PRO A 1 83 ? 4.374 5.861 -8.475 1.00 92.25 83 PRO A N 1
ATOM 619 C CA . PRO A 1 83 ? 3.190 6.549 -7.972 1.00 92.25 83 PRO A CA 1
ATOM 620 C C . PRO A 1 83 ? 3.236 6.779 -6.462 1.00 92.25 83 PRO A C 1
ATOM 622 O O . PRO A 1 83 ? 3.666 5.927 -5.684 1.00 92.25 83 PRO A O 1
ATOM 625 N N . LYS A 1 84 ? 2.775 7.955 -6.031 1.00 93.69 84 LYS A N 1
ATOM 626 C CA . LYS A 1 84 ? 2.777 8.348 -4.619 1.00 93.69 84 LYS A CA 1
ATOM 627 C C . LYS A 1 84 ? 1.519 7.863 -3.909 1.00 93.69 84 LYS A C 1
ATOM 629 O O . LYS A 1 84 ? 0.456 7.756 -4.513 1.00 93.69 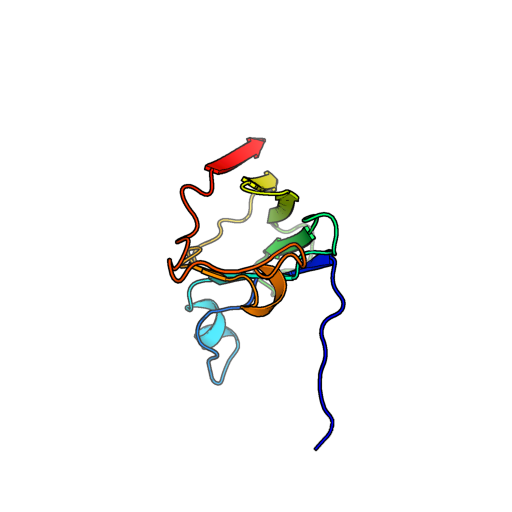84 LYS A O 1
ATOM 634 N N . LEU A 1 85 ? 1.622 7.643 -2.601 1.00 94.12 85 LEU A N 1
ATOM 635 C CA . LEU A 1 85 ? 0.453 7.533 -1.735 1.00 94.12 85 LEU A CA 1
ATOM 636 C C . LEU A 1 85 ? -0.145 8.931 -1.527 1.00 94.12 85 LEU A C 1
ATOM 638 O O . LEU A 1 85 ? 0.498 9.792 -0.932 1.00 94.12 85 LEU A O 1
ATOM 642 N N . LEU A 1 86 ? -1.364 9.160 -2.018 1.00 92.75 86 LEU A N 1
ATOM 643 C CA . LEU A 1 86 ? -2.018 10.472 -1.962 1.00 92.75 86 LEU A CA 1
ATOM 644 C C . LEU A 1 86 ? -2.903 10.642 -0.724 1.00 92.75 86 LEU A C 1
ATOM 646 O O . LEU A 1 86 ? -2.978 11.730 -0.156 1.00 92.75 86 LEU A O 1
ATOM 650 N N . LYS A 1 87 ? -3.610 9.583 -0.320 1.00 90.38 87 LYS A N 1
ATOM 651 C CA . LYS A 1 87 ? -4.542 9.631 0.813 1.00 90.38 87 LYS A CA 1
ATOM 652 C C . LYS A 1 87 ? -4.655 8.294 1.532 1.00 90.38 87 LYS A C 1
ATOM 654 O O . LYS A 1 87 ? -4.536 7.233 0.924 1.00 90.38 87 LYS A O 1
ATOM 659 N N . MET A 1 88 ? -4.960 8.373 2.821 1.00 91.44 88 MET A N 1
ATOM 660 C CA . MET A 1 88 ? -5.398 7.248 3.641 1.00 91.44 88 MET A CA 1
ATOM 661 C C . MET A 1 88 ? -6.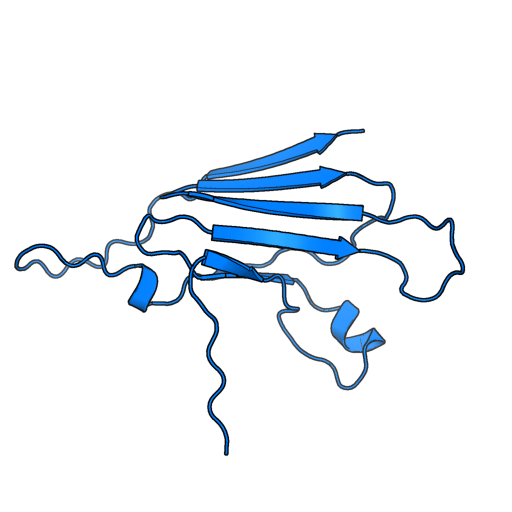869 7.462 3.979 1.00 91.44 88 MET A C 1
ATOM 663 O O . MET A 1 88 ? -7.264 8.566 4.357 1.00 91.44 88 MET A O 1
ATOM 667 N N . GLN A 1 89 ? -7.685 6.429 3.817 1.00 90.38 89 GLN A N 1
ATOM 668 C CA . GLN A 1 89 ? -9.120 6.511 4.038 1.00 90.38 89 GLN A CA 1
ATOM 669 C C . GLN A 1 89 ? -9.575 5.350 4.915 1.00 90.38 89 GLN A C 1
ATOM 671 O O . GLN A 1 89 ? -9.417 4.191 4.548 1.00 90.38 89 GLN A O 1
ATOM 676 N N . ALA A 1 90 ? -10.192 5.678 6.047 1.00 84.00 90 ALA A N 1
ATOM 677 C CA . ALA A 1 90 ? -10.971 4.734 6.836 1.00 84.00 90 ALA A CA 1
ATOM 678 C C . ALA A 1 90 ? -12.469 4.910 6.508 1.00 84.00 90 ALA A C 1
ATOM 680 O O . ALA A 1 90 ? -12.909 6.041 6.259 1.00 84.00 90 ALA A O 1
ATOM 681 N N . PRO A 1 91 ? -13.278 3.836 6.489 1.00 70.25 91 PRO A N 1
ATOM 682 C CA . PRO A 1 91 ? -14.724 3.945 6.390 1.00 70.25 91 PRO A CA 1
ATOM 683 C C . PRO A 1 91 ? -15.278 4.810 7.523 1.00 70.25 91 PRO A C 1
ATOM 685 O O . PRO A 1 91 ? -14.848 4.696 8.669 1.00 70.25 91 PRO A O 1
ATOM 688 N N . SER A 1 92 ? -16.287 5.631 7.234 1.00 66.38 92 SER A N 1
ATOM 689 C CA . SER A 1 92 ? -16.897 6.506 8.245 1.00 66.38 92 SER A CA 1
ATOM 690 C C . SER A 1 92 ? -17.434 5.733 9.457 1.00 66.38 92 SER A C 1
ATOM 692 O O . SER A 1 92 ? -17.334 6.212 10.584 1.00 66.38 92 SER A O 1
ATOM 694 N N . TRP A 1 93 ? -17.934 4.510 9.255 1.00 55.69 93 TRP A N 1
ATOM 695 C CA . TRP A 1 93 ? -18.407 3.642 10.337 1.00 55.69 93 TRP A CA 1
ATOM 696 C C . TRP A 1 93 ? -17.282 3.097 11.230 1.00 55.69 93 TRP A C 1
ATOM 698 O O . TRP A 1 93 ? -17.529 2.865 12.409 1.00 55.69 93 TRP A O 1
ATOM 708 N N . ALA A 1 94 ? -16.052 2.963 10.720 1.00 56.06 94 ALA A N 1
ATOM 709 C CA . ALA A 1 94 ? -14.906 2.486 11.501 1.00 56.06 94 ALA A CA 1
ATOM 710 C C . ALA A 1 94 ? -14.465 3.503 12.571 1.00 56.06 94 ALA A C 1
ATOM 712 O O . ALA A 1 94 ? -13.841 3.145 13.561 1.00 56.06 94 ALA A O 1
ATOM 713 N N . THR A 1 95 ? -14.845 4.775 12.417 1.00 52.09 95 THR A N 1
ATOM 714 C CA . THR A 1 95 ? -14.558 5.826 13.409 1.00 52.09 95 THR A CA 1
ATOM 715 C C . THR A 1 95 ? -15.601 5.918 14.529 1.00 52.09 95 THR A C 1
ATOM 717 O O . THR A 1 95 ? -15.447 6.713 15.454 1.00 52.09 95 THR A O 1
ATOM 720 N N . SER A 1 96 ? -16.672 5.118 14.468 1.00 43.91 96 SER A N 1
ATOM 721 C CA . SER A 1 96 ? -17.750 5.135 15.458 1.00 43.91 96 SER A CA 1
ATOM 722 C C . SER A 1 96 ? -17.563 4.015 16.481 1.00 43.91 96 SER A C 1
ATOM 724 O O . SER A 1 96 ? -18.128 2.931 16.354 1.00 43.91 96 SER A O 1
ATOM 726 N N . SER A 1 97 ? -16.791 4.279 17.536 1.00 43.31 97 SER A N 1
ATOM 727 C CA . SER A 1 97 ? -16.834 3.435 18.730 1.00 43.31 97 SER A CA 1
ATOM 728 C C . SER A 1 97 ? -18.180 3.635 19.447 1.00 43.31 97 SER A C 1
ATOM 730 O O . SER A 1 97 ? -18.613 4.756 19.727 1.00 43.31 97 SER A O 1
ATOM 732 N N . LYS A 1 98 ? -18.903 2.543 19.723 1.00 44.56 98 LYS A N 1
ATOM 733 C CA . LYS A 1 98 ? -20.112 2.582 20.559 1.00 44.56 98 LYS A CA 1
ATOM 734 C C . LYS A 1 98 ? -19.708 2.767 22.023 1.00 44.56 98 LYS A C 1
ATOM 736 O O . LYS A 1 98 ? -19.230 1.829 22.649 1.00 44.56 98 LYS A O 1
ATOM 741 N N . GLY A 1 99 ? -19.988 3.945 22.579 1.00 36.12 99 GLY A N 1
ATOM 742 C CA . GLY A 1 99 ? -19.953 4.186 24.021 1.00 36.12 99 GLY A CA 1
ATOM 743 C C . GLY A 1 99 ? -20.375 5.607 24.402 1.00 36.12 99 GLY A C 1
ATOM 744 O O . GLY A 1 99 ? -19.566 6.517 24.332 1.00 36.12 99 GLY A O 1
ATOM 745 N N . GLY A 1 100 ? -21.628 5.776 24.846 1.00 33.16 100 GLY A N 1
ATOM 746 C CA . GLY A 1 100 ? -22.042 6.875 25.737 1.00 33.16 100 GLY A CA 1
ATOM 747 C C . GLY A 1 100 ? -22.323 8.260 25.124 1.00 33.16 100 GLY A C 1
ATOM 748 O O . GLY A 1 100 ? -21.432 8.961 24.673 1.00 33.16 100 GLY A O 1
ATOM 749 N N . GLN A 1 101 ? -23.600 8.654 25.189 1.00 35.22 101 GLN A N 1
ATOM 750 C CA . GLN A 1 101 ? -24.168 10.014 25.273 1.00 35.22 101 GLN A CA 1
ATOM 751 C C . GLN A 1 101 ? -23.340 11.256 24.847 1.00 35.22 101 GLN A C 1
ATOM 753 O O . GLN A 1 101 ? -22.408 11.692 25.510 1.00 35.22 101 GLN A O 1
ATOM 758 N N . THR A 1 102 ? -23.892 11.952 23.842 1.00 42.16 102 THR A N 1
ATOM 759 C CA . THR A 1 102 ? -23.933 13.422 23.670 1.00 42.16 102 THR A CA 1
ATOM 760 C C . THR A 1 102 ? -22.640 14.224 23.864 1.00 42.16 102 THR A C 1
ATOM 762 O O . THR A 1 102 ? -22.335 14.673 24.963 1.00 42.16 102 THR A O 1
ATOM 765 N N . ARG A 1 103 ? -22.035 14.638 22.744 1.00 35.34 103 ARG A N 1
ATOM 766 C CA . ARG A 1 103 ? -21.762 16.056 22.430 1.00 35.34 103 ARG A CA 1
ATOM 767 C C . ARG A 1 103 ? -21.427 16.185 20.944 1.00 35.34 103 ARG A C 1
ATOM 769 O O . ARG A 1 103 ? -20.543 15.506 20.438 1.00 35.34 103 ARG A O 1
ATOM 776 N N . LYS A 1 104 ? -22.139 17.075 20.242 1.00 42.31 104 LYS A N 1
ATOM 777 C CA . LYS A 1 104 ? -21.739 17.565 18.916 1.00 42.31 104 LYS A CA 1
ATOM 778 C C . LYS A 1 104 ? -20.332 18.142 19.042 1.00 42.31 104 LYS A C 1
ATOM 780 O O . LYS A 1 104 ? -20.213 19.250 19.541 1.00 42.31 104 LYS A O 1
ATOM 785 N N . HIS A 1 105 ? -19.309 17.424 18.605 1.00 35.34 105 HIS A N 1
ATOM 786 C CA . HIS A 1 105 ? -18.031 17.965 18.149 1.00 35.34 105 HIS A CA 1
ATOM 787 C C . HIS A 1 105 ? -17.406 16.887 17.269 1.00 35.34 105 HIS A C 1
ATOM 789 O O . HIS A 1 105 ? -17.049 15.817 17.748 1.00 35.34 105 HIS A O 1
ATOM 795 N N . SER A 1 106 ? -17.345 17.169 15.968 1.00 40.25 106 SER A N 1
ATOM 796 C CA . SER A 1 106 ? -16.601 16.381 14.991 1.00 40.25 106 SER A CA 1
ATOM 797 C C . SER A 1 106 ? -15.156 16.262 15.481 1.00 40.25 106 SER A C 1
ATOM 799 O O . SER A 1 106 ? -14.387 17.225 15.417 1.00 40.25 106 SER A O 1
ATOM 801 N N . GLN A 1 107 ? -14.806 15.116 16.067 1.00 37.38 107 GLN A N 1
ATOM 802 C CA . GLN A 1 107 ? -13.428 14.807 16.415 1.00 37.38 107 GLN A CA 1
ATOM 803 C C . GLN A 1 107 ? -12.721 14.404 15.126 1.00 37.38 107 GLN A C 1
ATOM 805 O O . GLN A 1 107 ? -12.707 13.251 14.715 1.00 37.38 107 GLN A O 1
ATOM 810 N N . SER A 1 108 ? -12.176 15.422 14.463 1.00 37.19 108 SER A N 1
ATOM 811 C CA . SER A 1 108 ? -11.155 15.277 13.433 1.00 37.19 108 SER A CA 1
ATOM 812 C C . SER A 1 108 ? -10.040 14.378 13.970 1.00 37.19 108 SER A C 1
ATOM 814 O O . SER A 1 108 ? -9.563 14.621 15.081 1.00 37.19 108 SER A O 1
ATOM 816 N N . ILE A 1 109 ? -9.655 13.345 13.214 1.00 43.97 109 ILE A N 1
ATOM 817 C CA . ILE A 1 109 ? -8.552 12.427 13.531 1.00 43.97 109 ILE A CA 1
ATOM 818 C C . ILE A 1 109 ? -7.301 13.276 13.777 1.00 43.97 109 ILE A C 1
ATOM 820 O O . ILE A 1 109 ? -6.680 13.802 12.852 1.00 43.97 109 ILE A O 1
ATOM 824 N N . ARG A 1 110 ? -6.961 13.487 15.051 1.00 38.59 110 ARG A N 1
ATOM 825 C CA . ARG A 1 110 ? -5.806 14.294 15.433 1.00 38.59 110 ARG A CA 1
ATOM 826 C C . ARG A 1 110 ? -4.584 13.385 15.456 1.00 38.59 110 ARG A C 1
ATOM 828 O O . ARG A 1 110 ? -4.349 12.713 16.448 1.00 38.59 110 ARG A O 1
ATOM 835 N N . ARG A 1 111 ? -3.805 13.474 14.371 1.00 37.03 111 ARG A N 1
ATOM 836 C CA . ARG A 1 111 ? -2.453 12.920 14.166 1.00 37.03 111 ARG A CA 1
ATOM 837 C C . ARG A 1 111 ? -2.407 11.404 13.947 1.00 37.03 111 ARG A C 1
ATOM 839 O O . ARG A 1 111 ? -2.334 10.635 14.891 1.00 37.03 111 ARG A O 1
ATOM 846 N N . VAL A 1 112 ? -2.368 11.009 12.674 1.00 41.31 112 VAL A N 1
ATOM 847 C CA . VAL A 1 112 ? -1.806 9.718 12.254 1.00 41.31 112 VAL A CA 1
ATOM 848 C C . VAL A 1 112 ? -0.292 9.895 12.180 1.00 41.31 112 VAL A C 1
ATOM 850 O O . VAL A 1 112 ? 0.186 10.776 11.463 1.00 41.31 112 VAL A O 1
ATOM 853 N N . PHE A 1 113 ? 0.457 9.094 12.932 1.00 39.91 113 PHE A N 1
ATOM 854 C CA . PHE A 1 113 ? 1.909 9.025 12.792 1.00 39.91 113 PHE A CA 1
ATOM 855 C C . PHE A 1 113 ? 2.250 7.992 11.720 1.00 39.91 113 PHE A C 1
ATOM 857 O O . PHE A 1 113 ? 1.816 6.844 11.816 1.00 39.91 113 PHE A O 1
ATOM 864 N N . ILE A 1 114 ? 2.996 8.420 10.701 1.00 45.94 114 ILE A N 1
ATOM 865 C CA . ILE A 1 114 ? 3.485 7.559 9.623 1.00 45.94 114 ILE A CA 1
ATOM 866 C C . ILE A 1 114 ? 4.952 7.267 9.908 1.00 45.94 114 ILE A C 1
ATOM 868 O O . ILE A 1 114 ? 5.766 8.188 9.973 1.00 45.94 114 ILE A O 1
ATOM 872 N N . TYR A 1 115 ? 5.274 5.989 10.062 1.00 40.19 115 TYR A N 1
ATOM 873 C CA . TYR A 1 115 ? 6.649 5.514 10.142 1.00 40.19 115 TYR A CA 1
ATOM 874 C C . TYR A 1 115 ? 6.924 4.681 8.899 1.00 40.19 115 TYR A C 1
ATOM 876 O O . TYR A 1 115 ? 6.288 3.644 8.708 1.00 40.19 115 TYR A O 1
ATOM 884 N N . THR A 1 116 ? 7.853 5.147 8.068 1.00 47.97 116 THR A N 1
ATOM 885 C CA . THR A 1 116 ? 8.387 4.373 6.9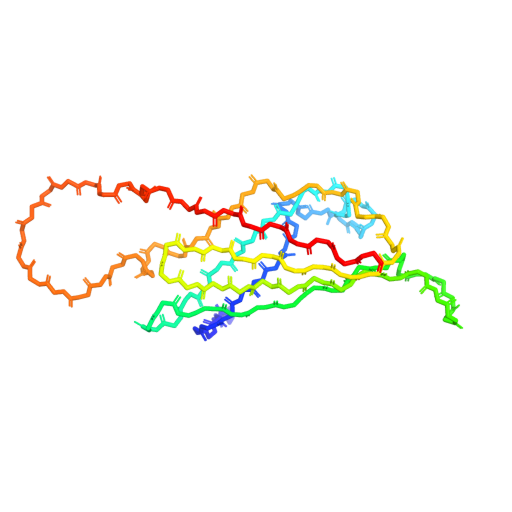46 1.00 47.97 116 THR A CA 1
ATOM 886 C C . THR A 1 116 ? 9.744 3.837 7.364 1.00 47.97 116 THR A C 1
ATOM 888 O O . THR A 1 116 ? 10.624 4.617 7.728 1.00 47.97 116 THR A O 1
ATOM 891 N N . HIS A 1 117 ? 9.910 2.520 7.333 1.00 44.16 117 HIS A N 1
ATOM 892 C CA . HIS A 1 117 ? 11.208 1.884 7.525 1.00 44.16 117 HIS A CA 1
ATOM 893 C C . HIS A 1 117 ? 11.595 1.182 6.223 1.00 44.16 117 HIS A C 1
ATOM 895 O O . HIS A 1 117 ? 10.938 0.221 5.821 1.00 44.16 117 HIS A O 1
ATOM 901 N N . GLU A 1 118 ? 12.637 1.679 5.558 1.00 41.22 118 GLU A N 1
ATOM 902 C CA . GLU A 1 118 ? 13.240 1.013 4.403 1.00 41.22 118 GLU A CA 1
ATOM 903 C C . GLU A 1 118 ? 14.410 0.158 4.899 1.00 41.22 118 GLU A C 1
ATOM 905 O O . GLU A 1 118 ? 15.346 0.669 5.514 1.00 41.22 118 GLU A O 1
ATOM 910 N N . THR A 1 119 ? 14.346 -1.153 4.677 1.00 44.97 119 THR A N 1
ATOM 911 C CA . THR A 1 119 ? 15.510 -2.033 4.841 1.00 44.97 119 THR A CA 1
ATOM 912 C C . THR A 1 119 ? 16.228 -2.125 3.500 1.00 44.97 119 THR A C 1
ATOM 914 O O . THR A 1 119 ? 15.608 -2.529 2.514 1.00 44.97 119 THR A O 1
ATOM 917 N N . ASN A 1 120 ? 17.494 -1.704 3.483 1.00 37.50 120 ASN A N 1
ATOM 918 C CA . ASN A 1 120 ? 18.389 -1.735 2.323 1.00 37.50 120 ASN A CA 1
ATOM 919 C C . ASN A 1 120 ? 18.755 -3.169 1.916 1.00 37.50 120 ASN A C 1
ATOM 921 O O . ASN A 1 120 ? 18.947 -3.992 2.841 1.00 37.50 120 ASN A O 1
#